Protein AF-A0A7C5GFC2-F1 (afdb_monomer)

pLDDT: mean 94.5, std 3.33, range [82.75, 97.0]

Radius of gyration: 8.41 Å; Cα contacts (8 Å, |Δi|>4): 40; chains: 1; bounding box: 18×13×23 Å

Solvent-accessible surface area (backbone atoms only — not comparable to full-atom values): 1870 Å² total; per-residue (Å²): 103,85,47,78,41,83,37,77,48,77,66,35,49,52,49,47,62,69,47,46,81,81,29,56,62,47,78,43,61,134

Foldseek 3Di:
DEEEQEDPDPVSVVVCVVPVVPYRYYYDYD

Structure (mmCIF, N/CA/C/O backbone):
data_AF-A0A7C5GFC2-F1
#
_entry.id   AF-A0A7C5GFC2-F1
#
loop_
_atom_site.group_PDB
_atom_site.id
_atom_site.type_symbol
_atom_site.label_atom_id
_atom_site.label_alt_id
_atom_site.label_comp_id
_atom_site.label_asym_id
_atom_site.label_entity_id
_atom_site.label_seq_id
_atom_site.pdbx_PDB_ins_code
_atom_site.Cartn_x
_atom_site.Cartn_y
_atom_site.Cartn_z
_atom_site.occupancy
_atom_site.B_iso_or_equiv
_atom_site.auth_seq_id
_atom_site.auth_comp_id
_atom_site.auth_asym_id
_atom_site.auth_atom_id
_atom_site.pdbx_PDB_model_num
ATOM 1 N N . MET A 1 1 ? -11.746 8.807 3.966 1.00 82.75 1 MET A N 1
ATOM 2 C CA . MET A 1 1 ? -10.965 9.631 3.012 1.00 82.75 1 MET A CA 1
ATOM 3 C C . MET A 1 1 ? -10.540 8.740 1.850 1.00 82.75 1 MET A C 1
ATOM 5 O O . MET A 1 1 ? -10.330 7.558 2.100 1.00 82.75 1 MET A O 1
ATOM 9 N N . LYS A 1 2 ? -10.464 9.258 0.615 1.00 89.44 2 LYS A N 1
ATOM 10 C CA . LYS A 1 2 ? -10.003 8.491 -0.559 1.00 89.44 2 LYS A CA 1
ATOM 11 C C . LYS A 1 2 ? -8.519 8.761 -0.811 1.00 89.44 2 LYS A C 1
ATOM 13 O O . LYS A 1 2 ? -8.128 9.923 -0.877 1.00 89.44 2 LYS A O 1
ATOM 18 N N . LEU A 1 3 ? -7.711 7.708 -0.915 1.00 94.75 3 LEU A N 1
ATOM 19 C CA . LEU A 1 3 ? -6.254 7.779 -1.074 1.00 94.75 3 LEU A CA 1
ATOM 20 C C . LEU A 1 3 ? -5.800 6.971 -2.291 1.00 94.75 3 LEU A C 1
ATOM 22 O O . LEU A 1 3 ? -6.314 5.886 -2.547 1.00 94.75 3 LEU A O 1
ATOM 26 N N . ALA A 1 4 ? -4.798 7.477 -3.007 1.00 96.00 4 ALA A N 1
ATOM 27 C CA . ALA A 1 4 ? -4.160 6.763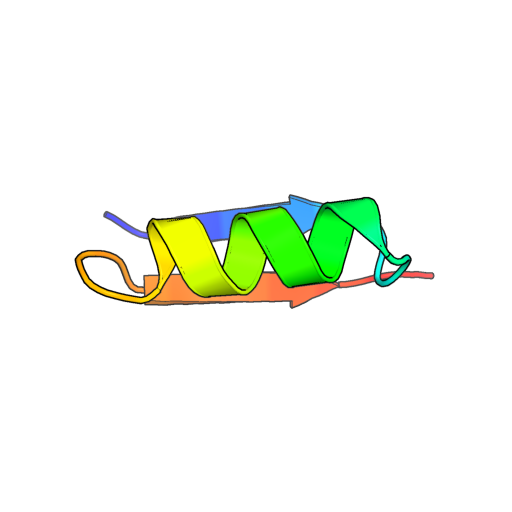 -4.107 1.00 96.00 4 ALA A CA 1
ATOM 28 C C . ALA A 1 4 ? -2.656 6.627 -3.845 1.00 96.00 4 ALA A C 1
ATOM 30 O O . ALA A 1 4 ? -1.973 7.617 -3.588 1.00 96.00 4 ALA A O 1
ATOM 31 N N . ILE A 1 5 ? -2.148 5.399 -3.918 1.00 96.31 5 ILE A N 1
ATOM 32 C CA . ILE A 1 5 ? -0.723 5.081 -3.818 1.00 96.31 5 ILE A CA 1
ATOM 33 C C . ILE A 1 5 ? -0.190 4.849 -5.229 1.00 96.31 5 ILE A C 1
ATOM 35 O O . ILE A 1 5 ? -0.722 4.021 -5.970 1.00 96.31 5 ILE A O 1
ATOM 39 N N . ILE A 1 6 ? 0.873 5.572 -5.588 1.00 96.25 6 ILE A N 1
ATOM 40 C CA . ILE A 1 6 ? 1.529 5.457 -6.893 1.00 96.25 6 ILE A CA 1
ATOM 41 C C . ILE A 1 6 ? 2.765 4.560 -6.760 1.00 96.25 6 ILE A C 1
ATOM 43 O O . ILE A 1 6 ? 3.718 4.897 -6.061 1.00 96.25 6 ILE A O 1
ATOM 47 N N . GLY A 1 7 ? 2.741 3.424 -7.455 1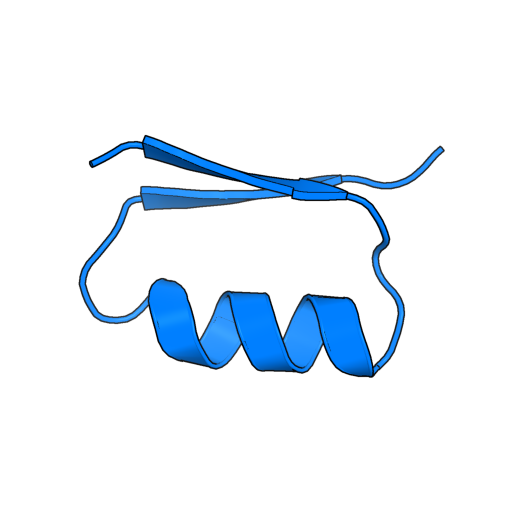.00 95.12 7 GLY A N 1
ATOM 48 C CA . GLY A 1 7 ? 3.773 2.389 -7.471 1.00 95.12 7 GLY A CA 1
ATOM 49 C C . GLY A 1 7 ? 3.359 1.128 -6.707 1.00 95.12 7 GLY A C 1
ATOM 50 O O . GLY A 1 7 ? 3.155 1.171 -5.500 1.00 95.12 7 GLY A O 1
ATOM 51 N N . ALA A 1 8 ? 3.307 -0.017 -7.399 1.00 94.94 8 ALA A N 1
ATOM 52 C CA . ALA A 1 8 ? 2.898 -1.319 -6.849 1.00 94.94 8 ALA A CA 1
ATOM 53 C C . ALA A 1 8 ? 4.060 -2.169 -6.285 1.00 94.94 8 ALA A C 1
ATOM 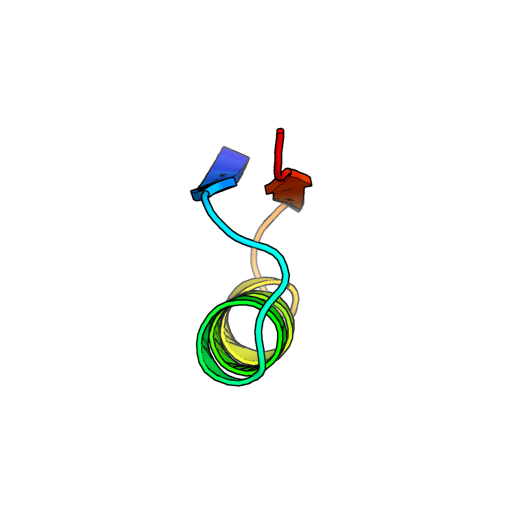55 O O . ALA A 1 8 ? 3.948 -3.385 -6.147 1.00 94.94 8 ALA A O 1
ATOM 56 N N . GLY A 1 9 ? 5.198 -1.541 -5.969 1.00 95.06 9 GLY A N 1
ATOM 57 C CA . GLY A 1 9 ? 6.351 -2.219 -5.368 1.00 95.06 9 GLY A CA 1
ATOM 58 C C . GLY A 1 9 ? 6.147 -2.565 -3.887 1.00 95.06 9 GLY A C 1
ATOM 59 O O . GLY A 1 9 ? 5.124 -2.229 -3.291 1.00 95.06 9 GLY A O 1
ATOM 60 N N . LYS A 1 10 ? 7.166 -3.169 -3.255 1.00 97.00 10 LYS A N 1
ATOM 61 C CA . LYS A 1 10 ? 7.127 -3.606 -1.839 1.00 97.00 10 LYS A CA 1
ATOM 62 C C . LYS A 1 10 ? 6.635 -2.512 -0.884 1.00 97.00 10 LYS A C 1
ATOM 64 O O . LYS A 1 10 ? 5.793 -2.758 -0.027 1.00 97.00 10 LYS A O 1
ATOM 69 N N . TRP A 1 11 ? 7.124 -1.288 -1.074 1.00 96.06 11 TRP A N 1
ATOM 70 C CA . TRP A 1 11 ? 6.714 -0.137 -0.270 1.00 96.06 11 TRP A CA 1
ATOM 71 C C . TRP A 1 11 ? 5.278 0.313 -0.558 1.00 96.06 11 TRP A C 1
ATOM 73 O O . TRP A 1 11 ? 4.553 0.648 0.372 1.00 96.06 11 TRP A O 1
ATOM 83 N N . GLY A 1 12 ? 4.831 0.257 -1.815 1.00 96.31 12 GLY A N 1
ATOM 84 C CA . GLY A 1 12 ? 3.455 0.591 -2.181 1.00 96.31 12 GLY A CA 1
ATOM 85 C C . GLY A 1 12 ? 2.437 -0.370 -1.572 1.00 96.31 12 GLY A C 1
ATOM 86 O O . GLY A 1 12 ? 1.429 0.064 -1.021 1.00 96.31 12 GLY A O 1
ATOM 87 N N . GLN A 1 13 ? 2.737 -1.671 -1.582 1.00 96.19 13 GLN A N 1
ATOM 88 C CA . GLN A 1 13 ? 1.912 -2.684 -0.919 1.00 96.19 13 GLN A CA 1
ATOM 89 C C . GLN A 1 13 ? 1.887 -2.510 0.605 1.00 96.19 13 GLN A C 1
ATOM 91 O O . GLN A 1 13 ? 0.821 -2.616 1.211 1.00 96.19 13 GLN A O 1
ATOM 96 N N . ALA A 1 14 ? 3.031 -2.196 1.224 1.00 96.94 14 ALA A N 1
ATOM 97 C CA . ALA A 1 14 ? 3.099 -1.929 2.661 1.00 96.94 14 ALA A CA 1
ATOM 98 C C . ALA A 1 14 ? 2.229 -0.724 3.057 1.00 96.94 14 ALA A C 1
ATOM 100 O O . ALA A 1 14 ? 1.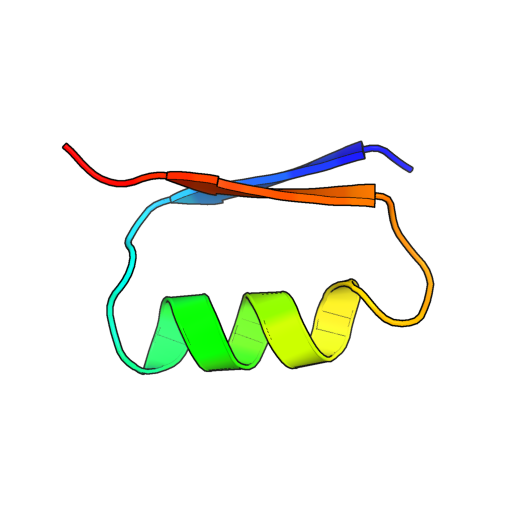457 -0.800 4.014 1.00 96.94 14 ALA A O 1
ATOM 101 N N . LEU A 1 15 ? 2.298 0.364 2.284 1.00 95.69 15 LEU A N 1
ATOM 102 C CA . LEU A 1 15 ? 1.460 1.546 2.488 1.00 95.69 15 LEU A CA 1
ATOM 103 C C . LEU A 1 15 ? -0.023 1.226 2.255 1.00 95.69 15 LEU A C 1
ATOM 105 O O . LEU A 1 15 ? -0.865 1.635 3.051 1.00 95.69 15 LEU A O 1
ATOM 109 N N . TYR A 1 16 ? -0.354 0.449 1.222 1.00 96.75 16 TYR A N 1
ATOM 110 C CA . TYR A 1 16 ? -1.731 0.031 0.958 1.00 96.75 16 TYR A CA 1
ATOM 111 C C . TYR A 1 16 ? -2.303 -0.754 2.142 1.00 96.75 16 TYR A C 1
ATOM 113 O O . TYR A 1 16 ? -3.387 -0.440 2.632 1.00 96.75 16 TYR A O 1
ATOM 121 N N . HIS A 1 17 ? -1.550 -1.721 2.667 1.00 95.56 17 HIS A N 1
ATOM 122 C CA . HIS A 1 17 ? -1.960 -2.492 3.836 1.00 95.56 17 HIS A CA 1
ATOM 123 C C . HIS A 1 17 ? -2.134 -1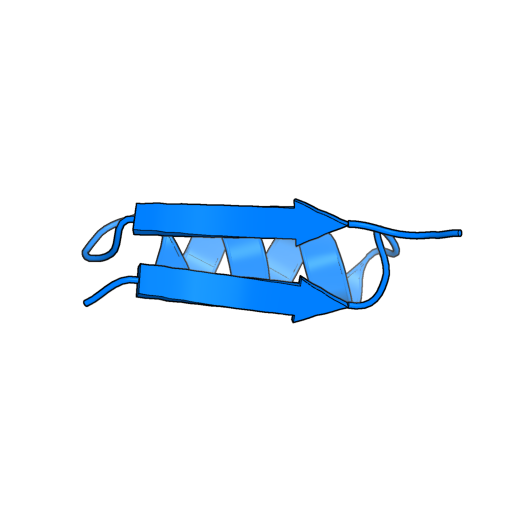.609 5.083 1.00 95.56 17 HIS A C 1
ATOM 125 O O . HIS A 1 17 ? -3.119 -1.746 5.804 1.00 95.56 17 HIS A O 1
ATOM 131 N N . ALA A 1 18 ? 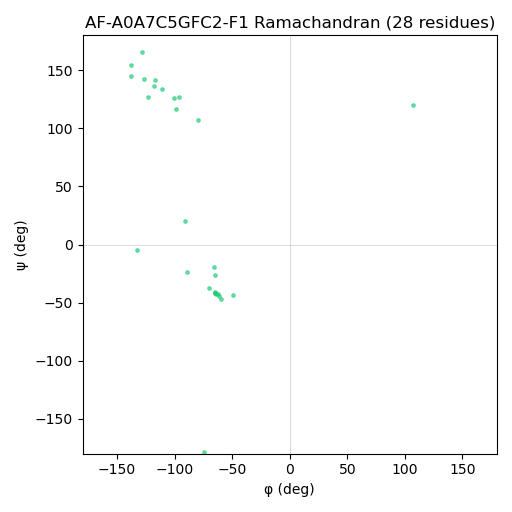-1.218 -0.666 5.320 1.00 95.69 18 ALA A N 1
ATOM 132 C CA . ALA A 1 18 ? -1.298 0.238 6.465 1.00 95.69 18 ALA A CA 1
ATOM 133 C C . ALA A 1 18 ? -2.529 1.161 6.407 1.00 95.69 18 ALA A C 1
ATOM 135 O O . ALA A 1 18 ? -3.208 1.357 7.415 1.00 95.69 18 ALA A O 1
ATOM 136 N N . TYR A 1 19 ? -2.838 1.720 5.233 1.00 95.25 19 TYR A N 1
ATOM 137 C CA . TYR A 1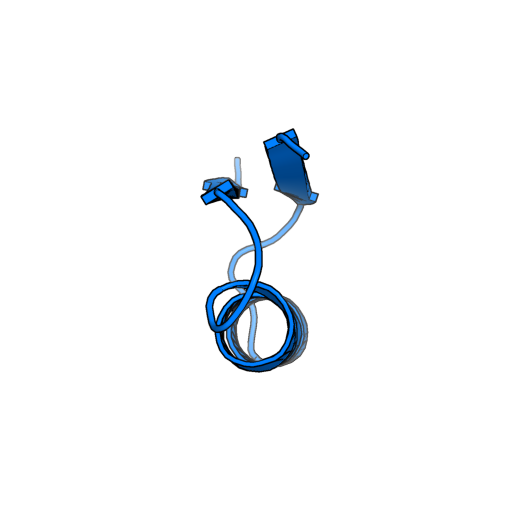 19 ? -3.902 2.718 5.096 1.00 95.25 19 TYR A CA 1
ATOM 138 C C . TYR A 1 19 ? -5.289 2.130 4.803 1.00 95.25 19 TYR A C 1
ATOM 140 O O . TYR A 1 19 ? -6.287 2.773 5.146 1.00 95.25 19 TYR A O 1
ATOM 148 N N . SER A 1 20 ? -5.374 0.923 4.233 1.00 95.19 20 SER A N 1
ATOM 1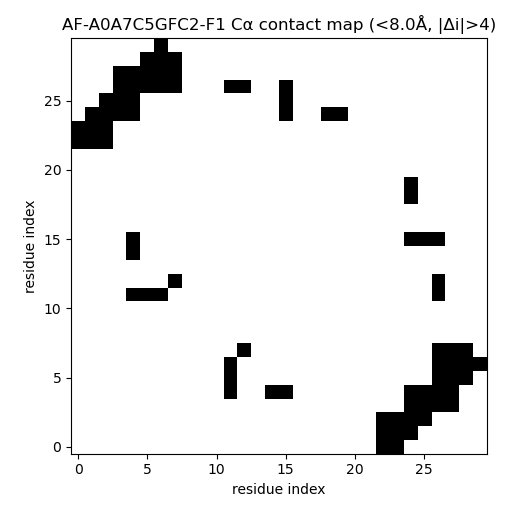49 C CA . SER A 1 20 ? -6.646 0.262 3.882 1.00 95.19 20 SER A CA 1
ATOM 150 C C . SER A 1 20 ? -7.518 -0.103 5.085 1.00 95.19 20 SER A C 1
ATOM 152 O O . SER A 1 20 ? -8.726 -0.242 4.938 1.00 95.19 20 SER A O 1
ATOM 154 N N . GLN A 1 21 ? -6.954 -0.183 6.295 1.00 92.38 21 GLN A N 1
ATOM 155 C CA . GLN A 1 21 ? -7.727 -0.500 7.503 1.00 92.38 21 GLN A CA 1
ATOM 156 C C . GLN A 1 21 ? -8.766 0.571 7.872 1.00 92.38 21 GLN A C 1
ATOM 158 O O . GLN A 1 21 ? -9.736 0.277 8.565 1.00 92.38 21 GLN A O 1
ATOM 163 N N . LYS A 1 22 ? -8.541 1.828 7.471 1.00 93.50 22 LYS A N 1
ATOM 164 C CA . LYS A 1 22 ? -9.376 2.977 7.875 1.00 93.50 22 LYS A CA 1
ATOM 165 C C . LYS A 1 22 ? -9.788 3.878 6.713 1.00 93.50 22 LYS A C 1
ATOM 167 O O . LYS A 1 22 ? -10.526 4.839 6.921 1.00 93.50 22 LYS A O 1
ATOM 172 N N . ASN A 1 23 ? -9.292 3.614 5.506 1.00 95.06 23 ASN A N 1
ATOM 173 C CA . ASN A 1 23 ? -9.511 4.460 4.341 1.00 95.06 23 ASN A CA 1
ATOM 174 C C . ASN A 1 23 ? -9.806 3.620 3.104 1.00 95.06 23 ASN A C 1
ATOM 176 O O . ASN A 1 23 ? -9.344 2.490 2.976 1.00 95.06 23 ASN A O 1
ATOM 180 N N . GLU A 1 24 ? -10.520 4.226 2.163 1.00 95.62 24 GLU A N 1
ATOM 181 C CA . GLU A 1 24 ? -10.655 3.691 0.815 1.00 95.62 24 GLU A CA 1
ATOM 182 C C . GLU A 1 24 ? -9.379 4.060 0.052 1.00 95.62 24 GLU A C 1
ATOM 184 O O . GLU A 1 24 ? -9.129 5.235 -0.237 1.00 95.62 24 GLU A O 1
ATOM 189 N N . VAL A 1 25 ? -8.528 3.064 -0.186 1.00 96.69 25 VAL A N 1
ATOM 190 C CA . VAL A 1 25 ? -7.212 3.240 -0.806 1.00 96.69 25 VAL A CA 1
ATOM 191 C C . VAL A 1 25 ? -7.173 2.468 -2.113 1.00 96.69 25 VAL A C 1
ATOM 193 O O . VAL A 1 25 ? -7.598 1.319 -2.163 1.00 96.69 25 VAL A O 1
ATOM 196 N N . VAL A 1 26 ? -6.625 3.077 -3.1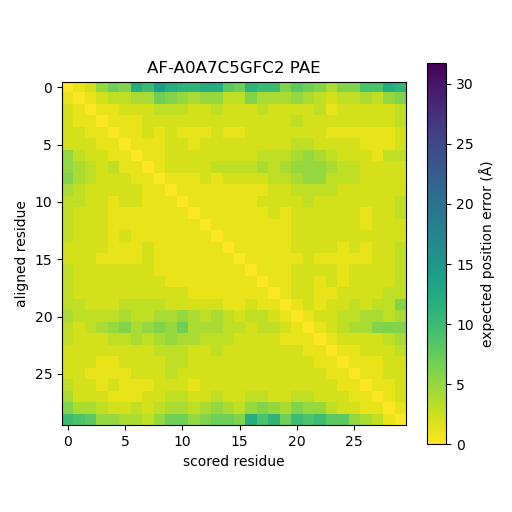57 1.00 95.94 26 VAL A N 1
ATOM 197 C CA . VAL A 1 26 ? -6.309 2.408 -4.422 1.00 95.94 26 VAL A CA 1
ATOM 198 C C . VAL A 1 26 ? -4.803 2.449 -4.651 1.00 95.94 26 VAL A C 1
ATOM 200 O O . VAL A 1 26 ? -4.147 3.439 -4.331 1.00 95.94 26 VAL A O 1
ATOM 203 N N . ILE A 1 27 ? -4.236 1.372 -5.186 1.00 96.69 27 ILE A N 1
ATOM 204 C CA . ILE A 1 27 ? -2.836 1.329 -5.614 1.00 96.69 27 ILE A CA 1
ATOM 205 C C . ILE A 1 27 ? -2.793 1.236 -7.133 1.00 96.69 27 ILE A C 1
ATOM 207 O O . ILE A 1 27 ? -3.536 0.462 -7.732 1.00 96.69 27 ILE A O 1
ATOM 211 N N . THR A 1 28 ? -1.947 2.046 -7.756 1.00 95.50 28 THR A N 1
ATOM 212 C CA . THR A 1 28 ? -1.793 2.072 -9.211 1.00 95.50 28 THR A CA 1
ATOM 213 C C . THR A 1 28 ? -0.321 2.164 -9.586 1.00 95.50 28 THR A C 1
ATOM 215 O O . THR A 1 28 ? 0.471 2.795 -8.889 1.00 95.50 28 THR A O 1
ATOM 218 N N . SER A 1 29 ? 0.066 1.525 -10.682 1.00 92.12 29 SER A N 1
ATOM 219 C CA . SER A 1 29 ? 1.363 1.698 -11.336 1.00 92.12 29 SER A CA 1
ATOM 220 C C . SER A 1 29 ? 1.134 1.991 -12.817 1.00 92.12 29 SER A C 1
ATOM 222 O O . SER A 1 29 ? 0.026 1.794 -13.314 1.00 92.12 29 SER A O 1
ATOM 224 N N . ARG A 1 30 ? 2.166 2.474 -13.520 1.00 84.31 30 ARG A N 1
ATOM 225 C CA . ARG A 1 30 ? 2.169 2.356 -14.986 1.00 84.31 30 ARG A CA 1
ATOM 226 C C . ARG A 1 30 ? 2.272 0.895 -15.401 1.00 84.31 30 ARG A C 1
ATOM 228 O O . ARG A 1 30 ? 2.757 0.096 -14.562 1.00 84.31 30 ARG A O 1
#

Nearest PDB structures (foldseek):
  3a0r-assembly1_B  TM=5.251E-01  e=9.925E+00  Thermotoga maritima
  1gc0-assembly1_D  TM=3.522E-01  e=4.863E+00  Pseudomonas putida
  1gc2-assembly1_A  TM=3.706E-01  e=5.609E+00  Pseudomonas putida
  4l0o-assembly2_M-2  TM=3.460E-01  e=6.469E+00  Helicobacter pylori 26695

Secondary structure (DSSP, 8-state):
-EEEEE--SHHHHHHHHHHHTTSEEEEE--

Sequence (30 aa):
MKLAIIGAGKWGQALYHAYSQKNEVVITSR